Protein AF-A0A7G6YA87-F1 (afdb_monomer_lite)

Structure (mmCIF, N/CA/C/O backbone):
data_AF-A0A7G6YA87-F1
#
_entry.id   AF-A0A7G6YA87-F1
#
loop_
_atom_site.group_PDB
_atom_site.id
_atom_site.type_symbol
_atom_site.label_atom_id
_atom_site.label_alt_id
_atom_site.label_comp_id
_atom_site.label_asym_id
_atom_site.label_entity_id
_atom_site.label_seq_id
_atom_site.pdbx_PDB_ins_code
_atom_site.Cartn_x
_atom_site.Cartn_y
_atom_site.Cartn_z
_atom_site.occupancy
_atom_site.B_iso_or_equiv
_atom_site.auth_seq_id
_atom_site.auth_comp_id
_atom_site.auth_asym_id
_atom_site.auth_atom_id
_atom_site.pdbx_PDB_model_num
ATOM 1 N N . MET A 1 1 ? 11.337 -28.598 -1.025 1.00 54.59 1 MET A N 1
ATOM 2 C CA . MET A 1 1 ? 10.355 -28.453 -2.128 1.00 54.59 1 MET A CA 1
ATOM 3 C C . MET A 1 1 ? 9.637 -27.092 -2.150 1.00 54.59 1 MET A C 1
ATOM 5 O O . MET A 1 1 ? 8.905 -26.846 -3.093 1.00 54.59 1 MET A O 1
ATOM 9 N N . PHE A 1 2 ? 9.890 -26.148 -1.233 1.00 59.47 2 PHE A N 1
ATOM 10 C CA . PHE A 1 2 ? 9.305 -24.801 -1.332 1.00 59.47 2 PHE A CA 1
ATOM 11 C C . PHE A 1 2 ? 10.354 -23.701 -1.128 1.00 59.47 2 PHE A C 1
ATOM 13 O O . PHE A 1 2 ? 10.324 -22.992 -0.136 1.00 59.47 2 PHE A O 1
ATOM 20 N N . ASP A 1 3 ? 11.232 -23.518 -2.118 1.00 69.25 3 ASP A N 1
ATOM 21 C CA . ASP A 1 3 ? 12.028 -22.285 -2.294 1.00 69.25 3 ASP A CA 1
ATOM 22 C C . ASP A 1 3 ? 11.233 -21.215 -3.072 1.00 69.25 3 ASP A C 1
ATOM 24 O O . ASP A 1 3 ? 11.774 -20.405 -3.818 1.00 69.25 3 ASP A O 1
ATOM 28 N N . GLY A 1 4 ? 9.899 -21.249 -3.010 1.00 67.62 4 GLY A N 1
ATOM 29 C CA . GLY A 1 4 ? 9.015 -20.495 -3.907 1.00 67.62 4 GLY A CA 1
ATOM 30 C C . GLY A 1 4 ? 9.062 -18.976 -3.733 1.00 67.62 4 GLY A C 1
ATOM 31 O O . GLY A 1 4 ? 8.764 -18.260 -4.685 1.00 67.62 4 GLY A O 1
ATOM 32 N N . PHE A 1 5 ? 9.467 -18.488 -2.560 1.00 78.25 5 PHE A N 1
ATOM 33 C CA . PHE A 1 5 ? 9.316 -17.086 -2.170 1.00 78.25 5 PHE A CA 1
ATOM 34 C C . PHE A 1 5 ? 10.620 -16.493 -1.625 1.00 78.25 5 PHE A C 1
ATOM 36 O O . PHE A 1 5 ? 10.711 -16.049 -0.485 1.00 78.25 5 PHE A O 1
ATOM 43 N N . SER A 1 6 ? 11.659 -16.520 -2.453 1.00 87.00 6 SER A N 1
ATOM 44 C CA . SER A 1 6 ? 12.941 -15.878 -2.155 1.00 87.00 6 SER A CA 1
ATOM 45 C C . SER A 1 6 ? 12.891 -14.386 -2.505 1.00 87.00 6 SER A C 1
ATOM 47 O O . SER A 1 6 ? 12.195 -13.989 -3.443 1.00 87.00 6 SER A O 1
ATOM 49 N N . PHE A 1 7 ? 13.669 -13.559 -1.797 1.00 87.81 7 PHE A N 1
ATOM 50 C CA . PHE A 1 7 ? 13.775 -12.114 -2.060 1.00 87.81 7 PHE A CA 1
ATOM 51 C C . PHE A 1 7 ? 14.085 -11.806 -3.534 1.00 87.81 7 PHE A C 1
ATOM 53 O O . PHE A 1 7 ? 13.473 -10.926 -4.133 1.00 87.81 7 PHE A O 1
ATOM 60 N N . GLU A 1 8 ? 14.960 -12.598 -4.151 1.00 89.19 8 GLU A N 1
ATOM 61 C CA . GLU A 1 8 ? 15.275 -12.517 -5.579 1.00 89.19 8 GLU A CA 1
ATOM 62 C C . GLU A 1 8 ? 14.023 -12.587 -6.467 1.00 89.19 8 GLU A C 1
ATOM 64 O O . GLU A 1 8 ? 13.842 -11.770 -7.368 1.00 89.19 8 GLU A O 1
ATOM 69 N N . LYS A 1 9 ? 13.100 -13.509 -6.176 1.00 88.50 9 LYS A N 1
ATOM 70 C CA . LYS A 1 9 ? 11.865 -13.682 -6.954 1.00 88.50 9 LYS A CA 1
ATOM 71 C C . LYS A 1 9 ? 10.936 -12.483 -6.808 1.00 88.50 9 LYS A C 1
ATOM 73 O O . LYS A 1 9 ? 10.306 -12.088 -7.785 1.00 88.50 9 LYS A O 1
ATOM 78 N N . LEU A 1 10 ? 10.887 -11.866 -5.625 1.00 91.12 10 LEU A N 1
ATOM 79 C CA . LEU A 1 10 ? 10.150 -10.616 -5.423 1.00 91.12 10 LEU A CA 1
ATOM 80 C C . LEU A 1 10 ? 10.722 -9.478 -6.271 1.00 91.12 10 LEU A C 1
ATOM 82 O O . LEU A 1 10 ? 9.953 -8.736 -6.879 1.00 91.12 10 LEU A O 1
ATOM 86 N N . VAL A 1 11 ? 12.049 -9.367 -6.359 1.00 94.38 11 VAL A N 1
ATOM 87 C CA . VAL A 1 11 ? 12.707 -8.372 -7.218 1.00 94.38 11 VAL A CA 1
ATOM 88 C C . VAL A 1 11 ? 12.374 -8.627 -8.689 1.00 94.38 11 VAL A C 1
ATOM 90 O O . VAL A 1 11 ? 11.974 -7.697 -9.386 1.00 94.38 11 VAL A O 1
ATOM 93 N N . VAL A 1 12 ? 12.450 -9.878 -9.153 1.00 94.75 12 VAL A N 1
ATOM 94 C CA . VAL A 1 12 ? 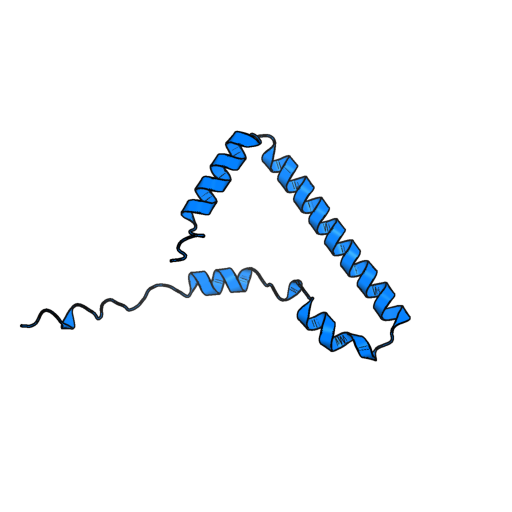12.092 -10.244 -10.535 1.00 94.75 12 VAL A CA 1
ATOM 95 C C . VAL A 1 12 ? 10.637 -9.881 -10.846 1.00 94.75 12 VAL A C 1
ATOM 97 O O . VAL A 1 12 ? 10.363 -9.242 -11.861 1.00 94.75 12 VAL A O 1
ATOM 100 N N . VAL A 1 13 ? 9.699 -10.217 -9.957 1.00 93.56 13 VAL A N 1
ATOM 101 C CA . VAL A 1 13 ? 8.280 -9.865 -10.122 1.00 93.56 13 VAL A CA 1
ATOM 102 C C . VAL A 1 13 ? 8.079 -8.349 -10.128 1.00 93.56 13 VAL A C 1
ATOM 104 O O . VAL A 1 13 ? 7.323 -7.847 -10.957 1.00 93.56 13 VAL A O 1
ATOM 107 N N . ALA A 1 14 ? 8.767 -7.605 -9.259 1.00 92.06 14 ALA A N 1
ATOM 108 C CA . ALA A 1 14 ? 8.692 -6.148 -9.236 1.00 92.06 14 ALA A CA 1
ATOM 109 C C . ALA A 1 14 ? 9.185 -5.535 -10.553 1.00 92.06 14 ALA A C 1
ATOM 111 O O . ALA A 1 14 ? 8.522 -4.656 -11.101 1.00 92.06 14 ALA A O 1
ATOM 112 N N . VAL A 1 15 ? 10.295 -6.032 -11.105 1.00 95.62 15 VAL A N 1
ATOM 113 C CA . VAL A 1 15 ? 10.809 -5.596 -12.410 1.00 95.62 15 VAL A CA 1
ATOM 114 C C . VAL A 1 15 ? 9.790 -5.878 -13.514 1.00 95.62 15 VAL A C 1
ATOM 116 O O . VAL A 1 15 ? 9.456 -4.975 -14.279 1.00 95.62 15 VAL A O 1
ATOM 119 N N . ILE A 1 16 ? 9.229 -7.089 -13.569 1.00 95.81 16 ILE A N 1
ATOM 120 C CA . ILE A 1 16 ? 8.192 -7.441 -14.552 1.00 95.81 16 ILE A CA 1
ATOM 121 C C . ILE A 1 16 ? 6.974 -6.519 -14.410 1.00 95.81 16 ILE A C 1
ATOM 123 O O . ILE A 1 16 ? 6.483 -5.988 -15.405 1.00 95.81 16 ILE A O 1
ATOM 127 N N . ALA A 1 17 ? 6.512 -6.268 -13.184 1.00 93.12 17 ALA A N 1
ATOM 128 C CA . ALA A 1 17 ? 5.401 -5.359 -12.926 1.00 93.12 17 ALA A CA 1
ATOM 129 C C . ALA A 1 17 ? 5.700 -3.933 -13.417 1.00 93.12 17 ALA A C 1
ATOM 131 O O . ALA A 1 17 ? 4.824 -3.291 -13.997 1.00 93.12 17 ALA A O 1
ATOM 132 N N . VAL A 1 18 ? 6.939 -3.452 -13.252 1.00 94.75 18 VAL A N 1
ATOM 133 C CA . VAL A 1 18 ? 7.380 -2.154 -13.783 1.00 94.75 18 VAL A CA 1
ATOM 134 C C . VAL A 1 18 ? 7.314 -2.119 -15.302 1.00 94.75 18 VAL A C 1
ATOM 136 O O . VAL A 1 18 ? 6.858 -1.120 -15.851 1.00 94.75 18 VAL A O 1
ATOM 139 N N . PHE A 1 19 ? 7.725 -3.184 -15.986 1.00 95.88 19 PHE A N 1
ATOM 140 C CA . PHE A 1 19 ? 7.644 -3.252 -17.445 1.00 95.88 19 PHE A CA 1
ATOM 141 C C . PHE A 1 19 ? 6.200 -3.297 -17.953 1.00 95.88 19 PHE A C 1
ATOM 143 O O . PHE A 1 19 ? 5.872 -2.599 -18.908 1.00 95.88 19 PHE A O 1
ATOM 150 N N . VAL A 1 20 ? 5.328 -4.073 -17.305 1.00 94.75 20 VAL A N 1
ATOM 151 C CA . VAL A 1 20 ? 3.923 -4.231 -17.716 1.00 94.75 20 VAL A CA 1
ATOM 152 C C . VAL A 1 20 ? 3.109 -2.959 -17.465 1.00 94.75 20 VAL A C 1
ATOM 154 O O . VAL A 1 20 ? 2.325 -2.542 -18.313 1.00 94.75 20 VAL A O 1
ATOM 157 N N . VAL A 1 21 ? 3.279 -2.335 -16.297 1.00 93.00 21 VAL A N 1
ATOM 158 C CA . VAL A 1 21 ? 2.496 -1.157 -15.882 1.00 93.00 21 VAL A CA 1
ATOM 159 C C . VAL A 1 21 ? 3.138 0.151 -16.355 1.00 93.00 21 VAL A C 1
ATOM 161 O O . VAL A 1 21 ? 2.444 1.133 -16.629 1.00 93.00 21 VAL A O 1
ATOM 164 N N . GLY A 1 22 ? 4.465 0.170 -16.456 1.00 92.69 22 GLY A N 1
ATOM 165 C CA . GLY A 1 22 ? 5.287 1.346 -16.710 1.00 92.69 22 GLY A CA 1
ATOM 166 C C . GLY A 1 22 ? 5.731 2.045 -15.412 1.00 92.69 22 GLY A C 1
ATOM 167 O O . GLY A 1 22 ? 4.909 2.268 -14.514 1.00 92.69 22 GLY A O 1
ATOM 168 N N . PRO A 1 23 ? 7.003 2.484 -15.304 1.00 91.38 23 PRO A N 1
ATOM 169 C CA . PRO A 1 23 ? 7.551 3.093 -14.084 1.00 91.38 23 PRO A CA 1
ATOM 170 C C . PRO A 1 23 ? 6.857 4.403 -13.696 1.00 91.38 23 PRO A C 1
ATOM 172 O O . PRO A 1 23 ? 6.767 4.733 -12.518 1.00 91.38 23 PRO A O 1
ATOM 175 N N . SER A 1 24 ? 6.315 5.135 -14.669 1.00 94.00 24 SER A N 1
ATOM 176 C CA . SER A 1 24 ? 5.565 6.370 -14.429 1.00 94.00 24 SER A CA 1
ATOM 177 C C . SER A 1 24 ? 4.174 6.128 -13.835 1.00 94.00 24 SER A C 1
ATOM 179 O O . SER A 1 24 ? 3.636 7.012 -13.170 1.00 94.00 24 SER A O 1
ATOM 181 N N . ARG A 1 25 ? 3.582 4.941 -14.045 1.00 93.69 25 ARG A N 1
ATOM 182 C CA . ARG A 1 25 ? 2.222 4.614 -13.587 1.00 93.69 25 ARG A CA 1
ATOM 183 C C . ARG A 1 25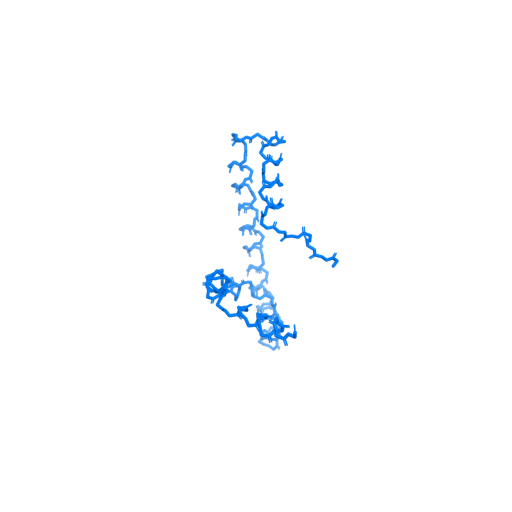 ? 2.188 3.820 -12.285 1.00 93.69 25 ARG A C 1
ATOM 185 O O . ARG A 1 25 ? 1.174 3.859 -11.592 1.00 93.69 25 ARG A O 1
ATOM 192 N N . LEU A 1 26 ? 3.284 3.160 -11.905 1.00 91.94 26 LEU A N 1
ATOM 193 C CA . LEU A 1 26 ? 3.382 2.453 -10.622 1.00 91.94 26 LEU A CA 1
ATOM 194 C C . LEU A 1 26 ? 3.100 3.326 -9.391 1.00 91.94 26 LEU A C 1
ATOM 196 O O . LEU A 1 26 ? 2.352 2.863 -8.529 1.00 91.94 26 LEU A O 1
ATOM 200 N N . PRO A 1 27 ? 3.625 4.566 -9.267 1.00 91.19 27 PRO A N 1
ATOM 201 C CA . PRO A 1 27 ? 3.357 5.391 -8.090 1.00 91.19 27 PRO A CA 1
ATOM 202 C C . PRO A 1 27 ? 1.867 5.696 -7.953 1.00 91.19 27 PRO A C 1
ATOM 204 O O . PRO A 1 27 ? 1.318 5.686 -6.855 1.00 91.19 27 PRO A O 1
ATOM 207 N N . GLU A 1 28 ? 1.199 5.924 -9.081 1.00 93.69 28 GLU A N 1
ATOM 208 C CA . GLU A 1 28 ? -0.237 6.165 -9.134 1.00 93.69 28 GLU A CA 1
ATOM 209 C C . GLU A 1 28 ? -1.038 4.902 -8.779 1.00 93.69 28 GLU A C 1
ATOM 211 O O . GLU A 1 28 ? -1.966 4.964 -7.974 1.00 93.69 28 GLU A O 1
ATOM 216 N N . ALA A 1 29 ? -0.643 3.733 -9.293 1.00 92.44 29 ALA A N 1
ATOM 217 C CA . ALA A 1 29 ? -1.256 2.456 -8.929 1.00 92.44 29 ALA A CA 1
ATOM 218 C C . ALA A 1 29 ? -1.103 2.146 -7.426 1.00 92.44 29 ALA A C 1
ATOM 220 O O . ALA A 1 29 ? -2.077 1.772 -6.772 1.00 92.44 29 ALA A O 1
ATOM 221 N N . ALA A 1 30 ? 0.084 2.374 -6.857 1.00 92.44 30 ALA A N 1
ATOM 222 C CA . ALA A 1 30 ? 0.352 2.193 -5.432 1.00 92.44 30 ALA A CA 1
ATOM 223 C C . ALA A 1 30 ? -0.488 3.141 -4.562 1.00 92.44 30 ALA A C 1
ATOM 225 O O . ALA A 1 30 ? -1.042 2.720 -3.546 1.00 92.44 30 ALA A O 1
ATOM 226 N N . ARG A 1 31 ? -0.649 4.406 -4.978 1.00 95.81 31 ARG A N 1
ATOM 227 C CA . ARG A 1 31 ? -1.533 5.369 -4.299 1.00 95.81 31 ARG A CA 1
ATOM 228 C C . ARG A 1 31 ? -2.984 4.895 -4.285 1.00 95.81 31 ARG A C 1
ATOM 230 O O . ARG A 1 31 ? -3.630 4.979 -3.243 1.00 95.81 31 ARG A O 1
ATOM 237 N N . ARG A 1 32 ? -3.484 4.364 -5.405 1.00 95.69 32 ARG A N 1
ATOM 238 C CA . ARG A 1 32 ? -4.855 3.833 -5.514 1.00 95.69 32 ARG A CA 1
ATOM 239 C C . ARG A 1 32 ? -5.067 2.605 -4.637 1.00 95.69 32 ARG A C 1
ATOM 241 O O . ARG A 1 32 ? -6.050 2.550 -3.906 1.00 95.69 32 ARG A O 1
ATOM 248 N N . LEU A 1 33 ? -4.122 1.666 -4.655 1.00 95.38 33 LEU A N 1
ATOM 249 C CA . LEU A 1 33 ? -4.112 0.513 -3.753 1.00 95.38 33 LEU A CA 1
ATOM 250 C C . LEU A 1 33 ? -4.109 0.952 -2.287 1.00 95.38 33 LEU A C 1
ATOM 252 O O . LEU A 1 33 ? -4.928 0.481 -1.506 1.00 95.38 33 LEU A O 1
ATOM 256 N N . GLY A 1 34 ? -3.253 1.907 -1.920 1.00 95.88 34 GLY A N 1
ATOM 257 C CA . GLY A 1 34 ? -3.204 2.452 -0.564 1.00 95.88 34 GLY A CA 1
ATOM 258 C C . GLY A 1 34 ? -4.512 3.125 -0.145 1.00 95.88 34 GLY A C 1
ATOM 259 O O . GLY A 1 34 ? -4.977 2.929 0.978 1.00 95.88 34 GLY A O 1
ATOM 260 N N . ALA A 1 35 ? -5.141 3.884 -1.044 1.00 96.62 35 ALA A N 1
ATOM 261 C CA . ALA A 1 35 ? -6.450 4.482 -0.798 1.00 96.62 35 ALA A CA 1
ATOM 262 C C . ALA A 1 35 ? -7.535 3.412 -0.594 1.00 96.62 35 ALA A C 1
ATOM 264 O O . ALA A 1 35 ? -8.334 3.528 0.333 1.00 96.62 35 ALA A O 1
ATOM 265 N N . LEU A 1 36 ? -7.524 2.348 -1.401 1.00 97.00 36 LEU A N 1
ATOM 266 C CA . LEU A 1 36 ? -8.462 1.232 -1.286 1.00 97.00 36 LEU A CA 1
ATOM 267 C C . LEU A 1 36 ? -8.279 0.477 0.035 1.00 97.00 36 LEU A C 1
ATOM 269 O O . LEU A 1 36 ? -9.252 0.248 0.746 1.00 97.00 36 LEU A O 1
ATOM 273 N N . VAL A 1 37 ? -7.040 0.163 0.416 1.00 95.56 37 VAL A N 1
ATOM 274 C CA . VAL A 1 37 ? -6.733 -0.488 1.701 1.00 95.56 37 VAL A CA 1
ATOM 275 C C . VAL A 1 37 ? -7.224 0.357 2.876 1.00 95.56 37 VAL A C 1
ATOM 277 O O . VAL A 1 37 ? -7.822 -0.178 3.808 1.00 95.56 37 VAL A O 1
ATOM 280 N N . ARG A 1 38 ? -7.026 1.680 2.828 1.00 94.25 38 ARG A N 1
ATOM 281 C CA . ARG A 1 38 ? -7.538 2.600 3.85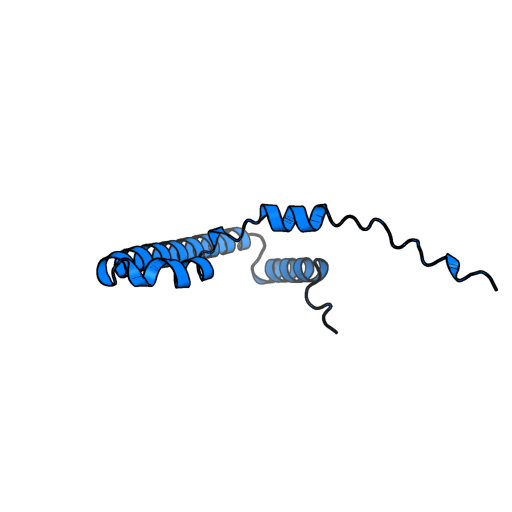7 1.00 94.25 38 ARG A CA 1
ATOM 282 C C . ARG A 1 38 ? -9.062 2.581 3.915 1.00 94.25 38 ARG A C 1
ATOM 284 O O . ARG A 1 38 ? -9.609 2.445 4.997 1.00 94.25 38 ARG A O 1
ATOM 291 N N . GLN A 1 39 ? -9.744 2.623 2.772 1.00 94.94 39 GLN A N 1
ATOM 292 C CA . GLN A 1 39 ? -11.207 2.548 2.736 1.00 94.94 39 GLN A CA 1
ATOM 293 C C . GLN A 1 39 ? -11.745 1.232 3.302 1.00 94.94 39 GLN A C 1
ATOM 295 O O . GLN A 1 39 ? -12.704 1.253 4.071 1.00 94.94 39 GLN A O 1
ATOM 300 N N . VAL A 1 40 ? -11.127 0.101 2.949 1.00 94.69 40 VAL A N 1
ATOM 301 C CA . VAL A 1 40 ? -11.490 -1.219 3.486 1.00 94.69 40 VAL A CA 1
ATOM 302 C C . VAL A 1 40 ? -11.283 -1.253 4.998 1.00 94.69 40 VAL A C 1
ATOM 304 O O . VAL A 1 40 ? -12.166 -1.702 5.728 1.00 94.69 40 VAL A O 1
ATOM 307 N N . ARG A 1 41 ? -10.158 -0.720 5.483 1.00 88.69 41 ARG A N 1
ATOM 308 C CA . ARG A 1 41 ? -9.893 -0.591 6.917 1.00 88.69 41 ARG A CA 1
ATOM 309 C C . ARG A 1 41 ? -10.960 0.256 7.612 1.00 88.69 41 ARG A C 1
ATOM 311 O O . ARG A 1 41 ? -11.545 -0.200 8.590 1.00 88.69 41 ARG A O 1
ATOM 318 N N . ASP A 1 42 ? -11.256 1.440 7.085 1.00 91.00 42 ASP A N 1
ATOM 319 C CA . ASP A 1 42 ? -12.265 2.343 7.646 1.00 91.00 42 ASP A CA 1
ATOM 320 C C . ASP A 1 42 ? -13.662 1.704 7.626 1.00 91.00 42 ASP A C 1
ATOM 322 O O . ASP A 1 42 ? -14.506 1.989 8.475 1.00 91.00 42 ASP A O 1
ATOM 326 N N . LEU A 1 43 ? -13.954 0.859 6.634 1.00 89.38 43 LEU A N 1
ATOM 327 C CA . LEU A 1 43 ? -15.208 0.114 6.556 1.00 89.38 43 LEU A CA 1
ATOM 328 C C . LEU A 1 43 ? -15.289 -0.958 7.652 1.00 89.38 43 LEU A C 1
ATOM 330 O O . LEU A 1 43 ? -16.320 -1.059 8.316 1.00 89.38 43 LEU A O 1
ATOM 334 N N . GLY A 1 44 ? -14.201 -1.695 7.892 1.00 87.44 44 GLY A N 1
ATOM 335 C CA . GLY A 1 44 ? -14.103 -2.663 8.987 1.00 87.44 44 GLY A CA 1
ATOM 336 C C . GLY A 1 44 ? -14.221 -2.009 10.368 1.00 87.44 44 GLY A C 1
ATOM 337 O O . GLY A 1 44 ? -14.972 -2.488 11.216 1.00 87.44 44 GLY A O 1
ATOM 338 N N . GLU A 1 45 ? -13.554 -0.869 10.578 1.00 84.31 45 GLU A N 1
ATOM 339 C CA . GLU A 1 45 ? -13.641 -0.096 11.826 1.00 84.31 45 GLU A CA 1
ATOM 340 C C . GLU A 1 45 ? -15.071 0.430 12.071 1.00 84.31 45 GLU A C 1
ATOM 342 O O . GLU A 1 45 ? -15.590 0.341 13.187 1.00 84.31 45 GLU A O 1
ATOM 347 N N . ARG A 1 46 ? -15.763 0.898 11.021 1.00 82.00 46 ARG A N 1
ATOM 348 C CA . ARG A 1 46 ? -17.172 1.331 11.104 1.00 82.00 46 ARG A CA 1
ATOM 349 C C . ARG A 1 46 ? -18.136 0.176 11.367 1.00 82.00 46 ARG A C 1
ATOM 351 O O . ARG A 1 46 ? -19.065 0.341 12.155 1.00 82.00 46 ARG A O 1
ATOM 358 N N . GLY A 1 47 ? -17.922 -0.979 10.736 1.00 82.69 47 GLY A N 1
ATOM 359 C CA . GLY A 1 47 ? -18.686 -2.200 11.009 1.00 82.69 47 GLY A CA 1
ATOM 360 C C . GLY A 1 47 ? -18.539 -2.636 12.467 1.00 82.69 47 GLY A C 1
ATOM 361 O O . GLY A 1 47 ? -19.537 -2.856 13.145 1.00 82.69 47 GLY A O 1
ATOM 362 N N . LYS A 1 48 ? -17.305 -2.630 12.989 1.00 69.69 48 LYS A N 1
ATOM 363 C CA . LYS A 1 48 ? -17.009 -2.916 14.400 1.00 69.69 48 LYS A CA 1
ATOM 364 C C . LYS A 1 48 ? -17.741 -1.996 15.372 1.00 69.69 48 LYS A C 1
ATOM 366 O O . LYS A 1 48 ? -18.130 -2.456 16.439 1.00 69.69 48 LYS A O 1
ATOM 371 N N . SER A 1 49 ? -17.913 -0.712 15.046 1.00 70.88 49 SER A N 1
ATOM 372 C CA . SER A 1 49 ? -18.699 0.194 15.893 1.00 70.88 49 SER A CA 1
ATOM 373 C C . SER A 1 49 ? -20.154 -0.257 15.979 1.00 70.88 49 SER A C 1
ATOM 375 O O . SER A 1 49 ? -20.641 -0.474 17.077 1.00 70.88 49 SER A O 1
ATOM 377 N N . ARG A 1 50 ? -20.805 -0.506 14.834 1.00 69.94 50 ARG A N 1
ATOM 378 C CA . ARG A 1 50 ? -22.229 -0.880 14.795 1.00 69.94 50 ARG A CA 1
ATOM 379 C C . ARG A 1 50 ? -22.516 -2.228 15.452 1.00 69.94 50 ARG A C 1
ATOM 381 O O . ARG A 1 50 ? -23.460 -2.330 16.219 1.00 69.94 50 ARG A O 1
ATOM 388 N N . LEU A 1 51 ? -21.677 -3.241 15.208 1.00 69.06 51 LEU A N 1
ATOM 389 C CA . LEU A 1 51 ? -21.840 -4.543 15.868 1.00 69.06 51 LEU A CA 1
ATOM 390 C C . LEU A 1 51 ? -21.658 -4.445 17.389 1.00 69.06 51 LEU A C 1
ATOM 392 O O . LEU A 1 51 ? -22.315 -5.176 18.122 1.00 69.06 51 LEU A O 1
ATOM 396 N N . ARG A 1 52 ? -20.784 -3.549 17.867 1.00 67.12 52 ARG A N 1
ATOM 397 C CA . ARG A 1 52 ? -20.564 -3.333 19.304 1.00 67.12 52 ARG A CA 1
ATOM 398 C C . ARG A 1 52 ? -21.745 -2.624 19.970 1.00 67.12 52 ARG A C 1
ATOM 400 O O . ARG A 1 52 ? -22.014 -2.891 21.134 1.00 67.12 52 ARG A O 1
ATOM 407 N N . ASP A 1 53 ? -22.450 -1.778 19.223 1.00 68.69 53 ASP A N 1
ATOM 408 C CA . ASP A 1 53 ? -23.646 -1.074 19.693 1.00 68.69 53 ASP A CA 1
ATOM 409 C C . ASP A 1 53 ? -24.897 -1.986 19.702 1.00 68.69 53 ASP A C 1
ATOM 411 O O . ASP A 1 53 ? -25.786 -1.788 20.526 1.00 68.69 53 ASP A O 1
ATOM 415 N N . GLU A 1 54 ? -24.964 -3.004 18.829 1.00 66.75 54 GLU A N 1
ATOM 416 C CA . GLU A 1 54 ? -26.133 -3.897 18.687 1.00 66.75 54 GLU A CA 1
ATOM 417 C C . GLU A 1 54 ? -26.033 -5.236 19.445 1.00 66.75 54 GLU A C 1
ATOM 419 O O . GLU A 1 54 ? -27.062 -5.767 19.857 1.00 66.75 54 GLU A O 1
ATOM 424 N N . LEU A 1 55 ? -24.835 -5.807 19.632 1.00 65.25 55 LEU A N 1
ATOM 425 C CA . LEU A 1 55 ? -24.674 -7.175 20.164 1.00 65.25 55 LEU A CA 1
ATOM 426 C C . LEU A 1 55 ? -24.251 -7.257 21.637 1.00 65.25 55 LEU A C 1
ATOM 428 O O . LEU A 1 55 ? -24.165 -8.358 22.175 1.00 65.25 55 LEU A O 1
ATOM 432 N N . GLY A 1 56 ? -24.031 -6.121 22.304 1.00 57.72 56 GLY A N 1
ATOM 433 C CA . GLY A 1 56 ? -23.643 -6.096 23.714 1.00 57.72 56 GLY A CA 1
ATOM 434 C C . GLY A 1 56 ? -22.245 -6.674 23.981 1.00 57.72 56 GLY A C 1
ATOM 435 O O . GLY A 1 56 ? -21.628 -7.352 23.161 1.00 57.72 56 GLY A O 1
ATOM 436 N N . GLU A 1 57 ? -21.718 -6.363 25.161 1.00 57.75 57 GLU A N 1
ATOM 437 C CA . GLU A 1 57 ? -20.333 -6.594 25.601 1.00 57.75 57 GLU A CA 1
ATOM 438 C C . GLU A 1 57 ? -19.863 -8.066 25.495 1.00 57.75 57 GLU A C 1
ATOM 440 O O . GLU A 1 57 ? -18.666 -8.332 25.378 1.00 57.75 57 GLU A O 1
ATOM 445 N N . GLU A 1 58 ? -20.791 -9.022 25.405 1.00 56.19 58 GLU A N 1
ATOM 446 C CA . GLU A 1 58 ? -20.551 -10.466 25.526 1.00 56.19 58 GLU A CA 1
ATOM 447 C C . GLU A 1 58 ? -19.874 -11.135 24.306 1.00 56.19 58 GLU A C 1
ATOM 449 O O . GLU A 1 58 ? -19.299 -12.213 24.448 1.00 56.19 58 GLU A O 1
ATOM 454 N N . VAL A 1 59 ? -19.841 -10.502 23.123 1.00 54.34 59 VAL A N 1
ATOM 455 C CA . VAL A 1 59 ? -19.207 -11.077 21.903 1.00 54.34 59 VAL A CA 1
ATOM 456 C C . VAL A 1 59 ? -17.824 -10.453 21.597 1.00 54.34 59 VAL A C 1
ATOM 458 O O . VAL A 1 59 ? -17.161 -10.776 20.609 1.00 54.34 59 VAL A O 1
ATOM 461 N N . THR A 1 60 ? -17.328 -9.544 22.445 1.00 57.06 60 THR A N 1
ATOM 462 C CA . THR A 1 60 ? -16.363 -8.517 21.994 1.00 57.06 60 THR A CA 1
ATOM 463 C C . THR A 1 60 ? -14.875 -8.817 22.241 1.00 57.06 60 THR A C 1
ATOM 465 O O . THR A 1 60 ? -14.016 -8.146 21.672 1.00 57.06 60 THR A O 1
ATOM 468 N N . GLU A 1 61 ? -14.503 -9.847 22.997 1.00 54.97 61 GLU A N 1
ATOM 469 C CA . GLU A 1 61 ? -13.072 -10.117 23.254 1.00 54.97 61 GLU A CA 1
ATOM 470 C C . GLU A 1 61 ? -12.490 -11.285 22.451 1.00 54.97 61 GLU A C 1
ATOM 472 O O . GLU A 1 61 ? -11.351 -11.210 21.979 1.00 54.97 61 GLU A O 1
ATOM 477 N N . ILE A 1 62 ? -13.263 -12.355 22.251 1.00 56.06 62 ILE A N 1
ATOM 478 C CA . ILE A 1 62 ? -12.739 -13.632 21.740 1.00 56.06 62 ILE A CA 1
ATOM 479 C C . ILE A 1 62 ? -12.553 -13.604 20.209 1.00 56.06 62 ILE A C 1
ATOM 481 O O . ILE A 1 62 ? -11.563 -14.134 19.699 1.00 56.06 62 ILE A O 1
ATOM 485 N N . GLU A 1 63 ? -13.443 -12.925 19.478 1.00 60.00 63 GLU A N 1
ATOM 486 C CA . GLU A 1 63 ? -13.379 -12.804 18.010 1.00 60.00 63 GLU A CA 1
ATOM 487 C C . GLU A 1 63 ? -12.416 -11.681 17.570 1.00 60.00 63 GLU A C 1
ATOM 489 O O . GLU A 1 63 ? -11.651 -11.807 16.612 1.00 60.00 63 GLU A O 1
ATOM 494 N N . TRP A 1 64 ? -12.382 -10.575 18.318 1.00 54.97 64 TRP A N 1
ATOM 495 C CA . TRP A 1 64 ? -11.675 -9.356 17.918 1.00 54.97 64 TRP A CA 1
ATOM 496 C C . TRP A 1 64 ? -10.161 -9.436 18.102 1.00 54.97 64 TRP A C 1
ATOM 498 O O . TRP A 1 64 ? -9.433 -8.836 17.316 1.00 54.97 64 TRP A O 1
ATOM 508 N N . ARG A 1 65 ? -9.666 -10.215 19.075 1.00 58.06 65 ARG A N 1
ATOM 509 C CA . ARG A 1 65 ? -8.222 -10.447 19.265 1.00 58.06 65 ARG A CA 1
ATOM 510 C C . ARG A 1 65 ? -7.608 -11.304 18.151 1.00 58.06 65 ARG A C 1
ATOM 512 O O . ARG A 1 65 ? -6.407 -11.225 17.919 1.00 58.06 65 ARG A O 1
ATOM 519 N N . ARG A 1 66 ? -8.427 -12.099 17.451 1.00 58.62 66 ARG A N 1
ATOM 520 C CA . ARG A 1 66 ? -8.016 -12.884 16.274 1.00 58.62 66 ARG A CA 1
ATOM 521 C C . ARG A 1 66 ? -8.059 -12.075 14.976 1.00 58.62 66 ARG A C 1
ATOM 523 O O . ARG A 1 66 ? -7.339 -12.412 14.043 1.00 58.62 66 ARG A O 1
ATOM 530 N N . LEU A 1 67 ? -8.875 -11.020 14.926 1.00 55.91 67 LEU A N 1
ATOM 531 C CA . LEU A 1 67 ? -9.091 -10.199 13.731 1.00 55.91 67 LEU A CA 1
ATOM 532 C C . LEU A 1 67 ? -8.359 -8.847 13.744 1.00 55.91 67 LEU A C 1
ATOM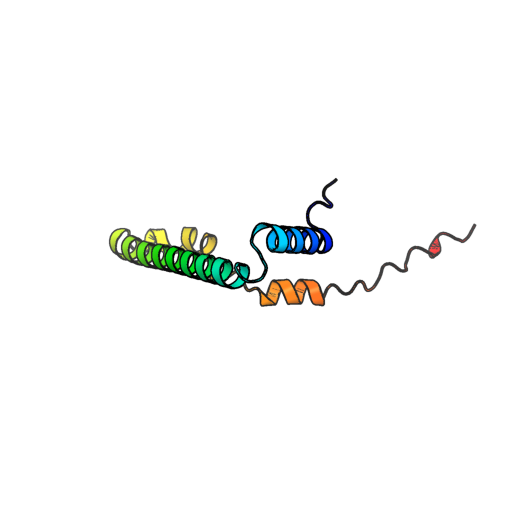 534 O O . LEU A 1 67 ? -8.453 -8.121 12.758 1.00 55.91 67 LEU A O 1
ATOM 538 N N . ASP A 1 68 ? -7.670 -8.477 14.831 1.00 60.16 68 ASP A N 1
ATOM 539 C CA . ASP A 1 68 ? -6.995 -7.179 14.949 1.00 60.16 68 ASP A CA 1
ATOM 540 C C . ASP A 1 68 ? -5.673 -7.148 14.151 1.00 60.16 68 ASP A C 1
ATOM 542 O O . ASP A 1 68 ? -4.673 -7.738 14.575 1.00 60.16 68 ASP A O 1
ATOM 546 N N . PRO A 1 69 ? -5.608 -6.424 13.015 1.00 56.50 69 PRO A N 1
ATOM 547 C CA . PRO A 1 69 ? -4.416 -6.378 12.171 1.00 56.50 69 PRO A CA 1
ATOM 548 C C . PRO A 1 69 ? -3.277 -5.567 12.804 1.00 56.50 69 PRO A C 1
ATOM 550 O O . PRO A 1 69 ? -2.152 -5.603 12.313 1.00 56.50 69 PRO A O 1
ATOM 553 N N . ARG A 1 70 ? -3.538 -4.798 13.874 1.00 59.53 70 ARG A N 1
ATOM 554 C CA . ARG A 1 70 ? -2.552 -3.894 14.498 1.00 59.53 70 ARG A CA 1
ATOM 555 C C . ARG A 1 70 ? -1.554 -4.620 15.394 1.00 59.53 70 ARG A C 1
ATOM 557 O O . ARG A 1 70 ? -0.563 -4.016 15.790 1.00 59.53 70 ARG A O 1
ATOM 564 N N . GLN A 1 71 ? -1.789 -5.899 15.685 1.00 57.34 71 GLN A N 1
ATOM 565 C CA . GLN A 1 71 ? -0.784 -6.761 16.312 1.00 57.34 71 GLN A CA 1
ATOM 566 C C . GLN A 1 71 ? 0.246 -7.290 15.297 1.00 57.34 71 GLN A C 1
ATOM 568 O O . GLN A 1 71 ? 1.230 -7.913 15.691 1.00 57.34 71 GLN A O 1
ATOM 573 N N . TYR A 1 72 ? 0.071 -7.000 14.002 1.00 49.66 72 TYR A N 1
ATOM 574 C CA . TYR A 1 72 ? 1.092 -7.221 12.983 1.00 49.66 72 TYR A CA 1
ATOM 575 C C . TYR A 1 72 ? 2.055 -6.026 12.960 1.00 49.66 72 TYR A C 1
ATOM 577 O O . TYR A 1 72 ? 1.942 -5.124 12.132 1.00 49.66 72 TYR A O 1
ATOM 585 N N . ASP A 1 73 ? 2.961 -5.971 13.936 1.00 53.69 73 ASP A N 1
ATOM 586 C CA . ASP A 1 73 ? 3.936 -4.888 14.067 1.00 53.69 73 ASP A CA 1
ATOM 587 C C . ASP A 1 73 ? 5.140 -5.150 13.134 1.00 53.69 73 ASP A C 1
ATOM 589 O O . ASP A 1 73 ? 5.968 -6.027 13.418 1.00 53.69 73 ASP A O 1
ATOM 593 N N . PRO A 1 74 ? 5.276 -4.424 12.005 1.00 54.09 74 PRO A N 1
ATOM 594 C CA . PRO A 1 74 ? 6.285 -4.713 10.981 1.00 54.09 74 PRO A CA 1
ATOM 595 C C . PRO A 1 74 ? 7.719 -4.589 11.508 1.00 54.09 74 PRO A C 1
ATOM 597 O O . PRO A 1 74 ? 8.639 -5.212 10.980 1.00 54.09 74 PRO A O 1
ATOM 600 N N . ARG A 1 75 ? 7.922 -3.817 12.583 1.00 57.84 75 ARG A N 1
ATOM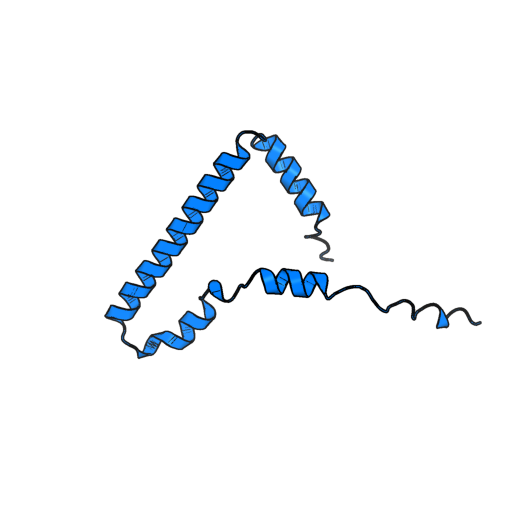 601 C CA . ARG A 1 75 ? 9.232 -3.651 13.219 1.00 57.84 75 ARG A CA 1
ATOM 602 C C . ARG A 1 75 ? 9.694 -4.911 13.950 1.00 57.84 75 ARG A C 1
ATOM 604 O O . ARG A 1 75 ? 10.903 -5.099 14.060 1.00 57.84 75 ARG A O 1
ATOM 611 N N . ARG A 1 76 ? 8.777 -5.774 14.420 1.00 59.84 76 ARG A N 1
ATOM 612 C CA . ARG A 1 76 ? 9.155 -7.086 14.978 1.00 59.84 76 ARG A CA 1
ATOM 613 C C . ARG A 1 76 ? 9.671 -8.014 13.890 1.00 59.84 76 ARG A C 1
ATOM 615 O O . ARG A 1 76 ? 10.741 -8.564 14.058 1.00 59.84 76 ARG A O 1
ATOM 622 N N . ILE A 1 77 ? 8.996 -8.073 12.744 1.00 58.28 77 ILE A N 1
ATOM 623 C CA . ILE A 1 77 ? 9.382 -8.943 11.620 1.00 58.28 77 ILE A CA 1
ATOM 624 C C . ILE A 1 77 ? 10.782 -8.589 11.093 1.00 58.28 77 ILE A C 1
ATOM 626 O O . ILE A 1 77 ? 11.588 -9.474 10.830 1.00 58.28 77 ILE A O 1
ATOM 630 N N . ILE A 1 78 ? 11.100 -7.294 10.988 1.00 61.03 78 ILE A N 1
ATOM 631 C CA . ILE A 1 78 ? 12.428 -6.832 10.551 1.00 61.03 78 ILE A CA 1
ATOM 632 C C . ILE A 1 78 ? 13.489 -7.076 11.634 1.00 61.03 78 ILE A C 1
ATOM 634 O O . ILE A 1 78 ? 14.607 -7.450 11.303 1.00 61.03 78 ILE A O 1
ATOM 638 N N . ARG A 1 79 ? 13.161 -6.893 12.924 1.00 65.62 79 ARG A N 1
ATOM 639 C CA . ARG A 1 79 ? 14.074 -7.224 14.033 1.00 65.62 79 ARG A CA 1
ATOM 640 C C . ARG A 1 79 ? 14.373 -8.713 14.103 1.00 65.62 79 ARG A C 1
ATOM 642 O O . ARG A 1 79 ? 15.523 -9.064 14.321 1.00 65.62 79 ARG A O 1
ATOM 649 N N . ASP A 1 80 ? 13.366 -9.552 13.914 1.00 60.75 80 ASP A N 1
ATOM 650 C CA . ASP A 1 80 ? 13.525 -11.002 13.924 1.00 60.75 80 ASP A CA 1
ATOM 651 C C . ASP A 1 80 ? 14.375 -11.443 12.717 1.00 60.75 80 ASP A C 1
ATOM 653 O O . ASP A 1 80 ? 15.249 -12.281 12.877 1.00 60.75 80 ASP A O 1
ATOM 657 N N . ALA A 1 81 ? 14.238 -10.791 11.554 1.00 62.91 81 ALA A N 1
ATOM 658 C CA . ALA A 1 81 ? 15.088 -11.036 10.381 1.00 62.91 81 ALA A CA 1
ATOM 659 C C . ALA A 1 81 ? 16.518 -10.452 10.472 1.00 62.91 81 ALA A C 1
ATOM 661 O O . ALA A 1 81 ? 17.392 -10.887 9.730 1.00 62.91 81 ALA A O 1
ATOM 662 N N . LEU A 1 82 ? 16.764 -9.452 11.331 1.00 59.31 82 LEU A N 1
ATOM 663 C CA . LEU A 1 82 ? 18.075 -8.800 11.501 1.00 59.31 82 LEU A CA 1
ATOM 664 C C . LEU A 1 82 ? 18.875 -9.367 12.690 1.00 59.31 82 LEU A C 1
ATOM 666 O O . LEU A 1 82 ? 20.094 -9.234 12.725 1.00 59.31 82 LEU A O 1
ATOM 670 N N . LEU A 1 83 ? 18.195 -9.959 13.677 1.00 58.72 83 LEU A N 1
ATOM 671 C CA . LEU A 1 83 ? 18.812 -10.662 14.808 1.00 58.72 83 LEU A CA 1
ATOM 672 C C . LEU A 1 83 ? 19.159 -12.119 14.472 1.00 58.72 83 LEU A C 1
ATOM 674 O O . LEU A 1 83 ? 20.005 -12.692 15.150 1.00 58.72 83 LEU A O 1
ATOM 678 N N . ASP A 1 84 ? 18.577 -12.680 13.408 1.00 52.81 84 ASP A N 1
ATOM 679 C CA . ASP A 1 84 ? 19.004 -13.942 12.792 1.00 52.81 84 ASP A CA 1
ATOM 680 C C . ASP A 1 84 ? 20.240 -13.691 11.898 1.00 52.81 84 ASP A C 1
ATOM 682 O O . ASP A 1 84 ? 20.258 -13.933 10.690 1.00 52.81 84 ASP A O 1
ATOM 686 N N . THR A 1 85 ? 21.298 -13.129 12.493 1.00 48.22 85 THR A N 1
ATOM 687 C CA . THR A 1 85 ? 22.640 -13.234 11.913 1.00 48.22 85 THR A CA 1
ATOM 688 C C . THR A 1 85 ? 23.003 -14.718 11.947 1.00 48.22 85 THR A C 1
ATOM 690 O O . THR A 1 85 ? 22.887 -15.325 13.012 1.00 48.22 85 THR A O 1
ATOM 693 N N . PRO A 1 86 ? 23.449 -15.325 10.834 1.00 47.66 86 PRO A N 1
ATOM 694 C CA . PRO A 1 86 ? 23.930 -16.697 10.816 1.00 47.66 86 PRO A CA 1
ATOM 695 C C . PRO A 1 86 ? 25.291 -16.760 11.522 1.00 47.66 86 PRO A C 1
ATOM 697 O O . PRO A 1 86 ? 26.332 -16.908 10.886 1.00 47.66 86 PRO A O 1
ATOM 700 N N . GLU A 1 87 ? 25.297 -16.608 12.842 1.00 55.16 87 GLU A N 1
ATOM 701 C CA . GLU A 1 87 ? 26.373 -17.123 13.667 1.00 55.16 87 GLU A CA 1
ATOM 702 C C . GLU A 1 87 ? 26.078 -18.595 13.951 1.00 55.16 87 GLU A C 1
ATOM 704 O O . GLU A 1 87 ? 24.993 -18.974 14.383 1.00 55.16 87 GLU A O 1
ATOM 709 N N . ASP A 1 88 ? 27.096 -19.403 13.687 1.00 52.09 88 ASP A N 1
ATOM 710 C CA . ASP A 1 88 ? 27.237 -20.783 14.129 1.00 52.09 88 ASP A CA 1
ATOM 711 C C . ASP A 1 88 ? 26.548 -21.881 13.302 1.00 52.09 88 ASP A C 1
ATOM 713 O O . ASP A 1 88 ? 25.603 -22.539 13.734 1.00 52.09 88 ASP A O 1
ATOM 717 N N . ARG A 1 89 ? 27.116 -22.161 12.118 1.00 48.97 89 ARG A N 1
ATOM 718 C CA . ARG A 1 89 ? 27.265 -23.547 11.619 1.00 48.97 89 ARG A CA 1
ATOM 719 C C . ARG A 1 89 ? 28.622 -23.804 10.948 1.00 48.97 89 ARG A C 1
ATOM 721 O O . ARG A 1 89 ? 28.704 -24.579 10.001 1.00 48.97 89 ARG A O 1
ATOM 728 N N . SER A 1 90 ? 29.704 -23.224 11.468 1.00 49.41 90 SER A N 1
ATOM 729 C CA . SER A 1 90 ? 31.083 -23.649 11.150 1.00 49.41 90 SER A CA 1
ATOM 730 C C . SER A 1 90 ? 31.527 -24.883 11.963 1.00 49.41 90 SER A C 1
ATOM 732 O O . SER A 1 90 ? 32.713 -25.147 12.120 1.00 49.41 90 SER A O 1
ATOM 734 N N . GLY A 1 91 ? 30.575 -25.678 12.464 1.00 52.44 91 GLY A N 1
ATOM 735 C CA . GLY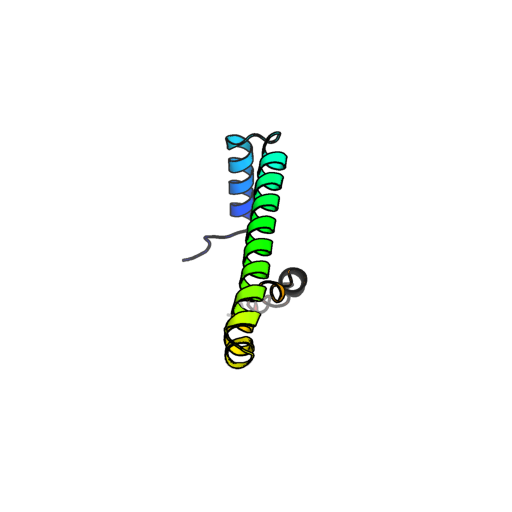 A 1 91 ? 30.819 -26.897 13.240 1.00 52.44 91 GLY A CA 1
ATOM 736 C C . GLY A 1 91 ? 30.873 -28.205 12.440 1.00 52.44 91 GLY A C 1
ATOM 737 O O . GLY A 1 91 ? 30.740 -29.264 13.048 1.00 52.44 91 GLY A O 1
ATOM 738 N N . VAL A 1 92 ? 31.026 -28.182 11.108 1.00 52.56 92 VAL A N 1
ATOM 739 C CA . VAL A 1 92 ? 31.017 -29.418 10.283 1.00 52.56 92 VAL A CA 1
ATOM 740 C C . VAL A 1 92 ? 32.417 -29.863 9.816 1.00 52.56 92 VAL A C 1
ATOM 742 O O . VAL A 1 92 ? 32.578 -31.007 9.399 1.00 52.56 92 VAL A O 1
ATOM 745 N N . ASP A 1 93 ? 33.467 -29.066 10.042 1.00 56.78 93 ASP A N 1
ATOM 746 C CA . ASP A 1 93 ? 34.861 -29.455 9.729 1.00 56.78 93 ASP A CA 1
ATOM 747 C C . ASP A 1 93 ? 35.457 -30.480 10.719 1.00 56.78 93 ASP A C 1
ATOM 749 O O . ASP A 1 93 ? 36.590 -30.936 10.576 1.00 56.78 93 ASP A O 1
ATOM 753 N N . ALA A 1 94 ? 34.691 -30.919 11.724 1.00 60.50 94 ALA A N 1
ATOM 754 C CA . ALA A 1 94 ? 35.134 -31.934 12.682 1.00 60.50 94 ALA A CA 1
ATOM 755 C C . ALA A 1 94 ? 35.074 -33.384 12.148 1.00 60.50 94 ALA A C 1
ATOM 757 O O . ALA A 1 94 ? 35.480 -34.303 12.861 1.00 60.50 94 ALA A O 1
ATOM 758 N N . ILE A 1 95 ? 34.593 -33.608 10.916 1.00 57.22 95 ILE A N 1
ATOM 759 C CA . ILE A 1 95 ? 34.482 -34.950 10.302 1.00 57.22 95 ILE A CA 1
ATOM 760 C C . ILE A 1 95 ? 35.619 -35.223 9.293 1.00 57.22 95 ILE A C 1
ATOM 762 O O . ILE A 1 95 ? 35.743 -36.333 8.784 1.00 57.22 95 ILE A O 1
ATOM 766 N N . GLU A 1 96 ? 36.532 -34.274 9.069 1.00 55.50 96 GLU A N 1
ATOM 767 C CA . GLU A 1 96 ? 37.719 -34.465 8.217 1.00 55.50 96 GLU A CA 1
ATOM 768 C C . GLU A 1 96 ? 38.940 -34.952 9.018 1.00 55.50 96 GLU A C 1
ATOM 770 O O . GLU A 1 96 ? 40.069 -34.490 8.868 1.00 55.50 96 GLU A O 1
ATOM 775 N N . ARG A 1 97 ? 38.716 -35.908 9.924 1.00 51.41 97 ARG A N 1
ATOM 776 C CA . ARG A 1 97 ? 39.799 -36.679 10.542 1.00 51.41 97 ARG A CA 1
ATOM 777 C C . ARG A 1 97 ? 39.521 -38.165 10.369 1.00 51.41 97 ARG A C 1
ATOM 779 O O . ARG A 1 97 ? 38.977 -38.819 11.259 1.00 51.41 97 ARG A O 1
ATOM 786 N N . LYS A 1 98 ? 39.907 -38.692 9.211 1.00 44.09 98 LYS A N 1
ATOM 787 C CA . LYS A 1 98 ? 40.180 -40.114 9.043 1.00 44.09 98 LYS A CA 1
ATOM 788 C C . LYS A 1 98 ? 41.359 -40.325 8.112 1.00 44.09 98 LYS A C 1
ATOM 790 O O . LYS A 1 98 ? 41.386 -39.652 7.063 1.00 44.09 98 LYS A O 1
#

Organism: NCBI:txid150026

Foldseek 3Di:
DPPPDDPVVVVVVVVVVCVVQPVVCVVVVVVVVVVVVVVVVVVVVVVLVVCCVPVDPVPPDPVCVVVPCVVVDVVVVVVVVVVPPPDDDPPPVPPPDD

Radius of gyration: 22.81 Å; chains: 1; bounding box: 66×46×43 Å

Sequence (98 aa):
MFDGFSFEKLVVVAVIAVFVVGPSRLPEAARRLGALVRQVRDLGERGKSRLRDELGEEVTEIEWRRLDPRQYDPRRIIRDALLDTPEDRSGVDAIERK

Secondary structure (DSSP, 8-state):
---TT-HHHHHHHHHHHHHHH-TTTHHHHHHHHHHHHHHHHHHHHHHHHHHHHHH-GGGTTTTHHHH-GGG--HHHHHHHHHH---------GGG---

InterPro domains:
  IPR003369 Sec-independent protein translocase protein TatA/B/E [PF02416] (2-42)

pLDDT: mean 73.0, std 17.62, range [44.09, 97.0]